Protein AF-A0A8S3BCJ7-F1 (afdb_monomer)

Sequence (80 aa):
LRFTQSWLAHEYECWTSAWDKHDTNIIYSGADDTLLKIWDIRDYKQPVHVNRKHTMGICSILSNDFNQYEFLTGSFDEYL

Solvent-accessible surface area (backbone atoms only — not comparable to full-atom values): 4803 Å² total; per-residue (Å²): 137,85,92,85,83,88,76,87,86,58,102,42,63,73,65,27,72,35,62,42,82,82,41,92,51,36,35,40,36,21,13,60,74,18,39,41,36,33,30,37,67,91,54,64,92,51,61,80,41,78,44,72,83,54,88,28,30,26,61,43,64,47,58,41,92,88,40,87,90,45,65,46,50,30,32,76,63,81,47,102

Nearest PDB structures (foldseek):
  4xyh-assembly1_A  TM=9.786E-01  e=6.443E-04  Schizosaccharomyces japonicus yFS275
  4xyi-assembly1_A  TM=9.755E-01  e=1.143E-03  Schizosaccharomyces japonicus yFS275
  6g16-assembly4_G  TM=9.732E-01  e=1.281E-03  Homo sapiens
  6qtx-assembly1_A  TM=8.815E-01  e=6.823E-04  Arabidopsis thaliana
  7wb4-assembly1_c  TM=8.741E-01  e=2.699E-03  Xenopus laevis

Structure (mmCIF, N/CA/C/O backbone):
data_AF-A0A8S3BCJ7-F1
#
_entry.id   AF-A0A8S3BCJ7-F1
#
loop_
_atom_site.group_PDB
_atom_site.id
_atom_site.type_symbol
_atom_site.label_atom_id
_atom_site.label_alt_id
_atom_site.label_comp_id
_atom_site.label_asym_id
_atom_site.label_entity_id
_atom_site.label_seq_id
_atom_site.pdbx_PDB_ins_code
_atom_site.Cartn_x
_atom_site.Cartn_y
_atom_site.Cartn_z
_atom_site.occupancy
_atom_site.B_iso_or_equiv
_atom_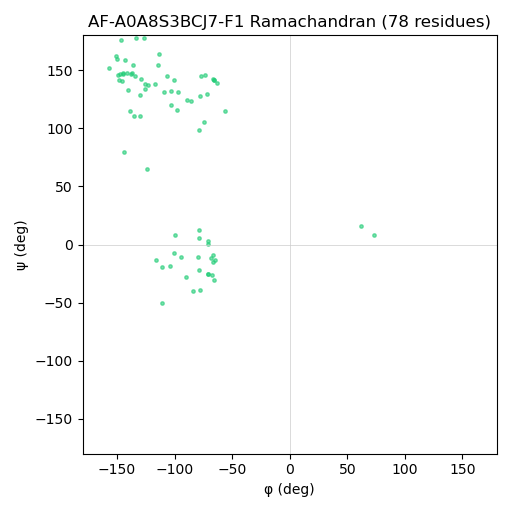site.auth_seq_id
_atom_site.auth_comp_id
_atom_site.auth_asym_id
_atom_site.auth_atom_id
_atom_site.pdbx_PDB_model_num
ATOM 1 N N . LEU A 1 1 ? -2.119 -16.893 16.629 1.00 76.12 1 LEU A N 1
ATOM 2 C CA . LEU A 1 1 ? -2.354 -16.071 15.419 1.00 76.12 1 LEU A CA 1
ATOM 3 C C . LEU A 1 1 ? -3.464 -16.736 14.616 1.00 76.12 1 LEU A C 1
ATOM 5 O O . LEU A 1 1 ? -3.376 -17.939 14.405 1.00 76.12 1 LEU A O 1
ATOM 9 N N . ARG A 1 2 ? -4.532 -16.011 14.260 1.00 92.62 2 ARG A N 1
ATOM 10 C CA . ARG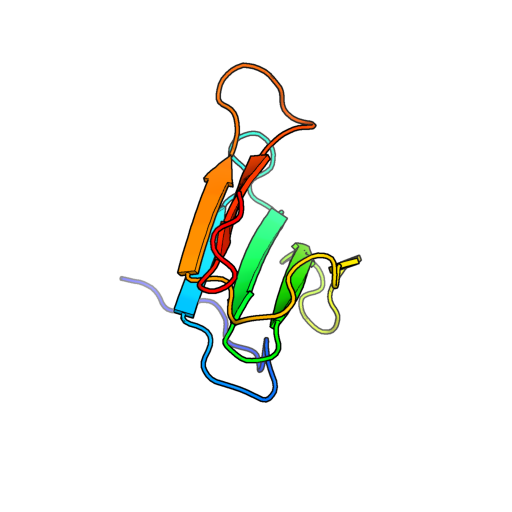 A 1 2 ? -5.653 -16.544 13.467 1.00 92.62 2 ARG A CA 1
ATOM 11 C C . ARG A 1 2 ? -5.511 -16.042 12.034 1.00 92.62 2 ARG A C 1
ATOM 13 O O . ARG A 1 2 ? -5.516 -14.836 11.826 1.00 92.62 2 ARG A O 1
ATOM 20 N N . PHE A 1 3 ? -5.398 -16.957 11.078 1.00 90.50 3 PHE A N 1
ATOM 21 C CA . PHE A 1 3 ? -5.495 -16.625 9.659 1.00 90.50 3 PHE A CA 1
ATOM 22 C C . PHE A 1 3 ? -6.953 -16.293 9.323 1.00 90.50 3 PHE A C 1
ATOM 24 O O . PHE A 1 3 ? -7.857 -17.045 9.697 1.00 90.50 3 PHE A O 1
ATOM 31 N N . THR A 1 4 ? -7.182 -15.155 8.673 1.00 90.19 4 THR A N 1
ATOM 32 C CA . THR A 1 4 ? -8.526 -14.684 8.312 1.00 90.19 4 THR A CA 1
ATOM 33 C C . THR A 1 4 ? -8.747 -14.732 6.808 1.00 90.19 4 THR A C 1
ATOM 35 O O . THR A 1 4 ? -9.747 -15.295 6.376 1.00 90.19 4 THR A O 1
ATOM 38 N N . GLN A 1 5 ? -7.824 -14.174 6.022 1.00 91.00 5 GLN A N 1
ATOM 39 C CA . GLN A 1 5 ? -8.004 -13.973 4.589 1.00 91.00 5 GLN A CA 1
ATOM 40 C C . GLN A 1 5 ? -6.657 -13.862 3.857 1.00 91.00 5 GLN A C 1
ATOM 42 O O . GLN A 1 5 ? -5.674 -13.393 4.427 1.00 91.00 5 GLN A O 1
ATOM 47 N N . SER A 1 6 ? -6.636 -14.248 2.578 1.00 94.12 6 SER A N 1
ATOM 48 C CA . SER A 1 6 ? -5.548 -13.970 1.629 1.00 94.12 6 SER A CA 1
ATOM 49 C C . SER A 1 6 ? -6.107 -13.655 0.243 1.00 94.12 6 SER A C 1
ATOM 51 O O . SER A 1 6 ? -7.132 -14.223 -0.145 1.00 94.12 6 SER A O 1
ATOM 53 N N . TRP A 1 7 ? -5.427 -12.793 -0.509 1.00 96.19 7 TRP A N 1
ATOM 54 C CA . TRP A 1 7 ? -5.712 -12.503 -1.915 1.00 96.19 7 TRP A CA 1
ATOM 55 C C . TRP A 1 7 ? -4.431 -12.087 -2.646 1.00 96.19 7 TRP A C 1
ATOM 57 O O . TRP A 1 7 ? -3.436 -11.731 -2.014 1.00 96.19 7 TRP A O 1
ATOM 67 N N . LEU A 1 8 ? -4.452 -12.155 -3.978 1.00 97.06 8 LEU A N 1
ATOM 68 C CA . LEU A 1 8 ? -3.364 -11.661 -4.818 1.00 97.06 8 LEU A CA 1
ATOM 69 C C . LEU A 1 8 ? -3.477 -10.135 -4.917 1.00 97.06 8 LEU A C 1
ATOM 71 O O . LEU A 1 8 ? -4.303 -9.616 -5.664 1.00 97.06 8 LEU A O 1
ATOM 75 N N . ALA A 1 9 ? -2.692 -9.415 -4.116 1.00 97.56 9 ALA A N 1
ATOM 76 C CA . ALA A 1 9 ? -2.741 -7.955 -4.093 1.00 97.56 9 ALA A CA 1
ATOM 77 C C . ALA A 1 9 ? -2.000 -7.327 -5.286 1.00 97.56 9 ALA A C 1
ATOM 79 O O . ALA A 1 9 ? -2.475 -6.351 -5.865 1.00 97.56 9 ALA A O 1
ATOM 80 N N . HIS A 1 10 ? -0.856 -7.884 -5.679 1.00 98.06 10 HIS A N 1
ATOM 81 C CA . HIS A 1 10 ? 0.026 -7.356 -6.722 1.00 98.06 10 HIS A CA 1
ATOM 82 C C . HIS A 1 10 ? 0.503 -8.484 -7.641 1.00 98.06 10 HIS A C 1
ATOM 84 O O . HIS A 1 10 ? 0.550 -9.638 -7.223 1.00 98.06 10 HIS A O 1
ATOM 90 N N . GLU A 1 11 ? 0.849 -8.137 -8.882 1.00 96.88 11 GLU A N 1
ATOM 91 C CA . GLU A 1 11 ? 1.419 -9.084 -9.860 1.00 96.88 11 GLU A CA 1
ATOM 92 C C . GLU A 1 11 ? 2.924 -9.324 -9.623 1.00 96.88 11 GLU A C 1
ATOM 94 O O . GLU A 1 11 ? 3.514 -10.226 -10.210 1.00 96.88 11 GLU A O 1
ATOM 99 N N . TYR A 1 12 ? 3.531 -8.508 -8.756 1.00 97.56 12 TYR A N 1
ATOM 100 C CA . TYR A 1 12 ? 4.935 -8.546 -8.349 1.00 97.56 12 TYR A CA 1
ATOM 101 C C . TYR A 1 12 ? 5.030 -8.614 -6.816 1.00 97.56 12 TYR A C 1
ATOM 103 O O . TYR A 1 12 ? 4.014 -8.583 -6.113 1.00 97.56 12 TYR A O 1
ATOM 111 N N . GLU A 1 13 ? 6.245 -8.709 -6.281 1.00 98.00 13 GLU A N 1
ATOM 112 C CA . GLU A 1 13 ? 6.515 -8.846 -4.855 1.00 98.00 13 GLU A CA 1
ATOM 113 C C . GLU A 1 13 ? 5.887 -7.708 -4.039 1.00 98.00 13 GLU A C 1
ATOM 115 O O . GLU A 1 13 ? 6.271 -6.542 -4.137 1.00 98.00 13 GLU A O 1
ATOM 120 N N . CYS A 1 14 ? 4.929 -8.067 -3.183 1.00 97.75 14 CYS A N 1
ATOM 121 C CA . CYS A 1 14 ? 4.339 -7.157 -2.209 1.00 97.75 14 CYS A CA 1
ATOM 122 C C . CYS A 1 14 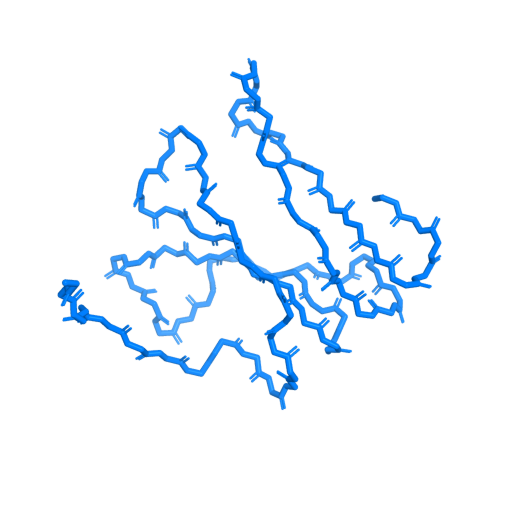? 5.333 -6.932 -1.063 1.00 97.75 14 CYS A C 1
ATOM 124 O O . CYS A 1 14 ? 5.520 -7.809 -0.218 1.00 97.75 14 CYS A O 1
ATOM 126 N N . TRP A 1 15 ? 5.973 -5.766 -1.032 1.00 97.75 15 TRP A N 1
ATOM 127 C CA . TRP A 1 15 ? 7.019 -5.451 -0.055 1.00 97.75 15 TRP A CA 1
ATOM 128 C C . TRP A 1 15 ? 6.499 -4.814 1.218 1.00 97.75 15 TRP A C 1
ATOM 130 O O . TRP A 1 15 ? 7.115 -4.959 2.272 1.00 97.75 15 TRP A O 1
ATOM 140 N N . THR A 1 16 ? 5.381 -4.100 1.137 1.00 98.56 16 THR A N 1
ATOM 141 C CA . THR A 1 16 ? 4.884 -3.348 2.280 1.00 98.56 16 THR A CA 1
ATOM 142 C C . THR A 1 16 ? 3.369 -3.333 2.329 1.00 98.56 16 THR A C 1
ATOM 144 O O . THR A 1 16 ? 2.679 -3.339 1.307 1.00 98.56 16 THR A O 1
ATOM 147 N N . SER A 1 17 ? 2.851 -3.320 3.549 1.00 98.12 17 SER A N 1
ATOM 148 C CA . SER A 1 17 ? 1.435 -3.147 3.824 1.00 98.12 17 SER A CA 1
ATOM 149 C C . SER A 1 17 ? 1.260 -2.428 5.150 1.00 98.12 17 SER A C 1
ATOM 151 O O . SER A 1 17 ? 1.977 -2.728 6.108 1.00 98.12 17 SER A O 1
ATOM 153 N N . ALA A 1 18 ? 0.282 -1.538 5.225 1.00 98.31 18 ALA A N 1
ATOM 154 C CA . ALA A 1 18 ? -0.063 -0.819 6.441 1.00 98.31 18 ALA A CA 1
ATOM 155 C C . ALA A 1 18 ? -1.581 -0.759 6.604 1.00 98.31 18 ALA A C 1
ATOM 157 O O . ALA A 1 18 ? -2.320 -0.698 5.625 1.00 98.31 18 ALA A O 1
ATOM 158 N N . TRP A 1 19 ? -2.042 -0.760 7.850 1.00 97.94 19 TRP A N 1
ATOM 159 C CA . TRP A 1 19 ? -3.427 -0.423 8.159 1.00 97.94 19 TRP A CA 1
ATOM 160 C C . TRP A 1 19 ? -3.618 1.086 8.079 1.00 97.94 19 TRP A C 1
ATOM 162 O O . TRP A 1 19 ? -2.736 1.851 8.493 1.00 97.94 19 TRP A O 1
ATOM 172 N N . ASP A 1 20 ? -4.792 1.513 7.624 1.00 98.19 20 ASP A N 1
ATOM 173 C CA . ASP A 1 20 ? -5.223 2.859 7.954 1.00 98.19 20 ASP A CA 1
ATOM 174 C C . ASP A 1 20 ? -5.390 2.987 9.473 1.00 98.19 20 ASP A C 1
ATOM 176 O O . ASP A 1 20 ? -5.841 2.068 10.163 1.00 98.19 20 ASP A O 1
ATOM 180 N N . LYS A 1 21 ? -4.947 4.120 10.018 1.00 97.81 21 LYS A N 1
ATOM 181 C CA . LYS A 1 21 ? -4.947 4.335 11.468 1.00 97.81 21 LYS A CA 1
ATOM 182 C C . LYS A 1 21 ? -6.329 4.706 12.009 1.00 97.81 21 LYS A C 1
ATOM 184 O O . LYS A 1 21 ? -6.580 4.521 13.200 1.00 97.81 21 LYS A O 1
ATOM 189 N N . HIS A 1 22 ? -7.205 5.221 11.155 1.00 97.94 22 HIS A N 1
ATOM 190 C CA . HIS A 1 22 ? -8.506 5.776 11.514 1.00 97.94 22 HIS A CA 1
ATOM 191 C C . HIS A 1 22 ? -9.673 4.901 11.021 1.00 97.94 22 HIS A C 1
ATOM 193 O O . HIS A 1 22 ? -10.754 4.976 11.603 1.00 97.94 22 HIS A O 1
ATOM 199 N N . ASP A 1 23 ? -9.455 4.014 10.042 1.00 97.50 23 ASP A N 1
ATOM 200 C CA . ASP A 1 23 ? -10.416 3.004 9.573 1.00 97.50 23 ASP A CA 1
ATOM 201 C C . ASP A 1 23 ? -9.804 1.592 9.498 1.00 97.50 23 ASP A C 1
ATOM 203 O O . ASP A 1 23 ? -9.023 1.250 8.611 1.00 97.50 23 ASP A O 1
ATOM 207 N N . THR A 1 24 ? -10.249 0.708 10.393 1.00 96.38 24 THR A N 1
ATOM 208 C CA . THR A 1 24 ? -9.797 -0.691 10.463 1.00 96.38 24 THR A CA 1
ATOM 209 C C . THR A 1 24 ? -10.284 -1.573 9.315 1.00 96.38 24 THR A C 1
ATOM 211 O O . THR A 1 24 ? -9.989 -2.766 9.312 1.00 96.38 24 THR A O 1
ATOM 214 N N . ASN A 1 25 ? -11.049 -1.041 8.362 1.00 97.56 25 ASN A N 1
ATOM 215 C CA . ASN A 1 25 ? -11.403 -1.753 7.139 1.00 97.56 25 ASN A CA 1
ATOM 216 C C . ASN A 1 25 ? -10.455 -1.434 5.982 1.00 97.56 25 ASN A C 1
ATOM 218 O O . ASN A 1 25 ? -10.512 -2.120 4.963 1.00 97.56 25 ASN A O 1
ATOM 222 N N . ILE A 1 26 ? -9.595 -0.423 6.124 1.00 98.06 26 ILE A N 1
ATOM 223 C CA . ILE A 1 26 ? -8.732 0.049 5.047 1.00 98.06 26 ILE A CA 1
ATOM 224 C C . ILE A 1 26 ? -7.300 -0.447 5.240 1.00 98.06 26 ILE A C 1
ATOM 226 O O . ILE A 1 26 ? -6.708 -0.342 6.316 1.00 98.06 26 ILE A O 1
ATOM 230 N N . ILE A 1 27 ? -6.738 -0.988 4.162 1.00 98.06 27 ILE A N 1
ATOM 231 C CA . ILE A 1 27 ? -5.340 -1.413 4.078 1.00 98.06 27 ILE A CA 1
ATOM 232 C C . ILE A 1 27 ? -4.685 -0.738 2.878 1.00 98.06 27 ILE A C 1
ATOM 234 O O . ILE A 1 27 ? -5.248 -0.691 1.784 1.00 98.06 27 ILE A O 1
ATOM 238 N N . TYR A 1 28 ? -3.456 -0.285 3.074 1.00 98.50 28 TYR A N 1
ATOM 239 C CA . TYR A 1 28 ? -2.552 0.165 2.029 1.00 98.50 28 TYR A CA 1
ATOM 240 C C . TYR A 1 28 ? -1.548 -0.938 1.705 1.00 98.50 28 TYR A C 1
ATOM 242 O O . TYR A 1 28 ? -1.053 -1.604 2.616 1.00 98.50 28 TYR A O 1
ATOM 250 N N . SER A 1 29 ? -1.208 -1.116 0.432 1.00 98.69 29 SER A N 1
ATOM 251 C CA . SER A 1 29 ? -0.135 -2.016 0.006 1.00 98.69 29 SER A CA 1
ATOM 252 C C . SER A 1 29 ? 0.728 -1.399 -1.090 1.00 98.69 29 SER A C 1
ATOM 254 O O . SER A 1 29 ? 0.236 -0.643 -1.931 1.00 98.69 29 SER A O 1
ATOM 256 N N . GLY A 1 30 ? 2.017 -1.733 -1.064 1.00 98.62 30 GLY A N 1
ATOM 257 C CA . GLY A 1 30 ? 3.021 -1.299 -2.029 1.00 98.62 30 GLY A CA 1
ATOM 258 C C . GLY A 1 30 ? 3.901 -2.469 -2.469 1.00 98.62 30 GLY A C 1
ATOM 259 O O . GLY A 1 30 ? 4.178 -3.382 -1.683 1.00 98.62 30 GLY A O 1
ATOM 260 N N . ALA A 1 31 ? 4.313 -2.452 -3.734 1.00 98.69 31 ALA A N 1
ATOM 261 C CA . ALA A 1 31 ? 5.046 -3.546 -4.366 1.00 98.69 31 ALA A CA 1
ATOM 262 C C . ALA A 1 31 ? 6.056 -3.044 -5.410 1.00 98.69 31 ALA A C 1
ATOM 264 O O . ALA A 1 31 ? 6.107 -1.849 -5.717 1.00 98.69 31 ALA A O 1
ATOM 265 N N . ASP A 1 32 ? 6.826 -3.977 -5.979 1.00 98.50 32 ASP A N 1
ATOM 266 C CA . ASP A 1 32 ? 7.775 -3.720 -7.078 1.00 98.50 32 ASP A CA 1
ATOM 267 C C . ASP A 1 32 ? 7.088 -3.320 -8.402 1.00 98.50 32 ASP A C 1
ATOM 269 O O . ASP A 1 32 ? 7.692 -2.722 -9.286 1.00 98.50 32 ASP A O 1
ATOM 273 N N . ASP A 1 33 ? 5.773 -3.538 -8.519 1.00 98.25 33 ASP A N 1
ATOM 274 C CA . ASP A 1 33 ? 4.966 -3.112 -9.675 1.00 98.25 33 ASP A CA 1
ATOM 275 C C . ASP A 1 33 ? 4.741 -1.587 -9.770 1.00 98.25 33 ASP A C 1
ATOM 277 O O . ASP A 1 33 ? 4.037 -1.112 -10.674 1.00 98.25 33 ASP A O 1
ATOM 281 N N . THR A 1 34 ? 5.345 -0.835 -8.843 1.00 98.31 34 THR A N 1
ATOM 282 C CA . THR A 1 34 ? 5.256 0.621 -8.640 1.00 98.31 34 THR A CA 1
ATOM 283 C C . THR A 1 34 ? 3.850 1.123 -8.299 1.00 98.31 34 THR A C 1
ATOM 285 O O . THR A 1 34 ? 3.559 2.321 -8.381 1.00 98.31 34 THR A O 1
ATOM 288 N N . LEU A 1 35 ? 2.950 0.212 -7.911 1.00 98.50 35 LEU A N 1
ATOM 289 C CA . LEU A 1 35 ? 1.583 0.540 -7.536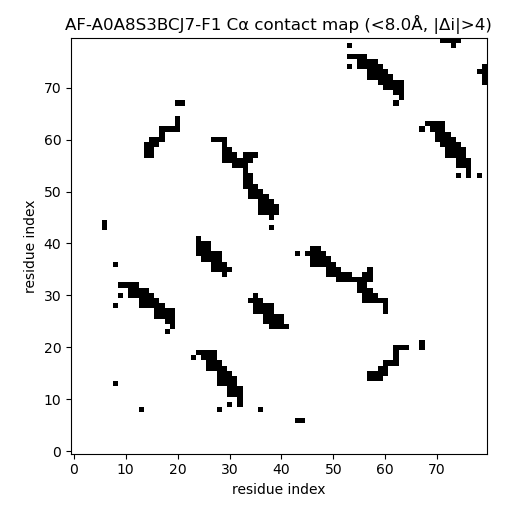 1.00 98.50 35 LEU A CA 1
ATOM 290 C C . LEU A 1 35 ? 1.443 0.660 -6.024 1.00 98.50 35 LEU A C 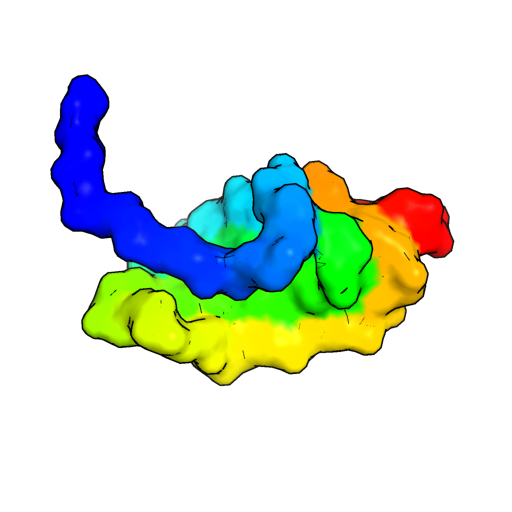1
ATOM 292 O O . LEU A 1 35 ? 1.779 -0.247 -5.266 1.00 98.50 35 LEU A O 1
ATOM 296 N N . LEU A 1 36 ? 0.820 1.756 -5.607 1.00 98.56 36 LEU A N 1
ATOM 297 C CA . LEU A 1 36 ? 0.147 1.853 -4.323 1.00 98.56 36 LEU A CA 1
ATOM 298 C C . LEU A 1 36 ? -1.301 1.404 -4.522 1.00 98.56 36 LEU A C 1
ATOM 300 O O . LEU A 1 36 ? -2.020 1.969 -5.354 1.00 98.56 36 LEU A O 1
ATOM 304 N N . LYS A 1 37 ? -1.749 0.415 -3.753 1.00 98.62 37 LYS A N 1
ATOM 305 C CA . LYS A 1 37 ? -3.142 -0.039 -3.758 1.00 98.62 37 LYS A CA 1
ATOM 306 C C . LYS A 1 37 ? -3.781 0.193 -2.397 1.00 98.62 37 LYS A C 1
ATOM 308 O O . LYS A 1 37 ? -3.169 -0.048 -1.360 1.00 98.62 37 LYS A O 1
ATOM 313 N N . ILE A 1 38 ? -5.020 0.668 -2.424 1.00 98.50 38 ILE A N 1
ATOM 314 C CA . ILE A 1 38 ? -5.867 0.847 -1.247 1.00 98.50 38 ILE A CA 1
ATOM 315 C C . ILE A 1 38 ? -6.968 -0.202 -1.322 1.00 98.50 38 ILE A C 1
ATOM 317 O O . ILE A 1 38 ? -7.611 -0.350 -2.363 1.00 98.50 38 ILE A O 1
ATOM 321 N N . TRP A 1 39 ? -7.191 -0.918 -0.230 1.00 98.31 39 TRP A N 1
ATOM 322 C CA . TRP A 1 39 ? -8.127 -2.030 -0.139 1.00 98.31 39 TRP A CA 1
ATOM 323 C C . TRP A 1 39 ? -9.142 -1.767 0.956 1.00 98.31 39 TRP A C 1
ATOM 325 O O . TRP A 1 39 ? -8.764 -1.369 2.053 1.00 98.31 39 TRP A O 1
ATOM 335 N N . ASP A 1 40 ? -10.406 -2.061 0.673 1.00 98.00 40 ASP A N 1
ATOM 336 C CA . ASP A 1 40 ? -11.420 -2.249 1.702 1.00 98.00 40 ASP A CA 1
ATOM 337 C C . ASP A 1 40 ? -11.567 -3.749 1.953 1.00 98.00 40 ASP A C 1
ATOM 339 O O . ASP A 1 40 ? -11.971 -4.503 1.069 1.00 98.00 40 ASP A O 1
ATOM 343 N N . ILE A 1 41 ? -11.230 -4.212 3.154 1.00 96.81 41 ILE A N 1
ATOM 344 C CA . ILE A 1 41 ? -11.238 -5.647 3.473 1.00 96.81 41 ILE A CA 1
ATOM 345 C C . ILE A 1 41 ? -12.646 -6.250 3.499 1.00 96.81 41 ILE A C 1
ATOM 347 O O . ILE A 1 41 ? -12.782 -7.475 3.534 1.00 96.81 41 ILE A O 1
ATOM 351 N N . ARG A 1 42 ? -13.696 -5.419 3.484 1.00 96.25 42 ARG A N 1
ATOM 352 C CA . ARG A 1 42 ? -15.084 -5.876 3.339 1.00 96.25 42 ARG A CA 1
ATOM 353 C C . ARG A 1 42 ? -15.354 -6.381 1.916 1.00 96.25 42 ARG A C 1
ATOM 355 O O . ARG A 1 42 ? -16.212 -7.246 1.750 1.00 96.25 42 ARG A O 1
ATOM 362 N N . ASP A 1 43 ? -14.592 -5.905 0.925 1.00 96.00 43 ASP A N 1
ATOM 363 C CA . ASP A 1 43 ? -14.560 -6.408 -0.454 1.00 96.00 43 ASP A CA 1
ATOM 364 C C . ASP A 1 43 ? -13.136 -6.343 -1.043 1.00 96.00 43 ASP A C 1
ATOM 366 O O . ASP A 1 43 ? -12.779 -5.466 -1.825 1.00 96.00 43 ASP A O 1
ATOM 370 N N . TYR A 1 44 ? -12.303 -7.318 -0.673 1.00 94.50 44 TYR A N 1
ATOM 371 C CA . TYR A 1 44 ? -10.890 -7.389 -1.068 1.00 94.50 44 TYR A CA 1
ATOM 372 C C . TYR A 1 44 ? -10.661 -7.909 -2.499 1.00 94.50 44 TYR A C 1
ATOM 374 O O . TYR A 1 44 ? -9.519 -8.143 -2.896 1.00 94.50 44 TYR A O 1
ATOM 382 N N . LYS A 1 45 ? -11.720 -8.145 -3.287 1.00 95.25 45 LYS A N 1
ATOM 383 C C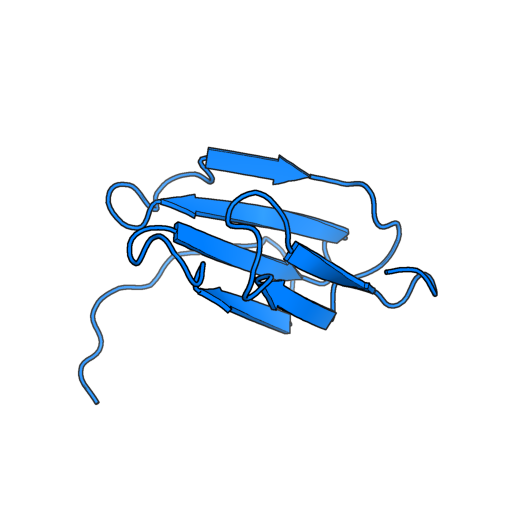A . LYS A 1 45 ? -11.586 -8.686 -4.653 1.00 95.25 45 LYS A CA 1
ATOM 384 C C . LYS A 1 45 ? -10.912 -7.706 -5.605 1.00 95.25 45 LYS A C 1
ATOM 386 O O . LYS A 1 45 ? -10.316 -8.130 -6.591 1.00 95.25 45 LYS A O 1
ATOM 391 N N . GLN A 1 46 ? -11.029 -6.415 -5.318 1.00 96.69 46 GLN A N 1
ATOM 392 C CA . GLN A 1 46 ? -10.428 -5.347 -6.097 1.00 96.69 46 GLN A CA 1
ATOM 393 C C . GLN A 1 46 ? -10.049 -4.183 -5.179 1.00 96.69 46 GLN A C 1
ATOM 395 O O . GLN A 1 46 ? -10.739 -3.931 -4.190 1.00 96.69 46 GLN A O 1
ATOM 400 N N . PRO A 1 47 ? -8.964 -3.462 -5.486 1.00 98.00 47 PRO A N 1
ATOM 401 C CA . PRO A 1 47 ? -8.606 -2.281 -4.724 1.00 98.00 47 PRO A CA 1
ATOM 402 C C . PRO A 1 47 ? -9.660 -1.188 -4.932 1.00 98.00 47 PRO A C 1
ATOM 404 O O . PRO A 1 47 ? -10.158 -0.990 -6.042 1.00 98.00 47 PRO A O 1
ATOM 407 N N . VAL A 1 48 ? -9.964 -0.437 -3.875 1.00 98.00 48 VAL A N 1
ATOM 408 C CA . VAL A 1 48 ? -10.825 0.753 -3.963 1.00 98.00 48 VAL A CA 1
ATOM 409 C C . VAL A 1 48 ? -10.117 1.905 -4.675 1.00 98.00 48 VAL A C 1
ATOM 411 O O . VAL A 1 48 ? -10.762 2.762 -5.276 1.00 98.00 48 VAL A O 1
ATOM 414 N N . HIS A 1 49 ? -8.783 1.920 -4.634 1.00 98.00 49 HIS A N 1
ATOM 415 C CA . HIS A 1 49 ? -7.965 2.889 -5.347 1.00 98.00 49 HIS A CA 1
ATOM 416 C C . HIS A 1 49 ? -6.616 2.290 -5.743 1.00 98.00 49 HIS A C 1
ATOM 418 O O . HIS A 1 49 ? -6.029 1.501 -5.003 1.00 98.00 49 HIS A O 1
ATOM 424 N N . VAL A 1 50 ? -6.108 2.709 -6.900 1.00 98.38 50 VAL A N 1
ATOM 425 C CA . VAL A 1 50 ? -4.775 2.358 -7.395 1.00 98.38 50 VAL A CA 1
ATOM 426 C C . VAL A 1 50 ? -4.072 3.640 -7.809 1.00 98.38 50 VAL A C 1
ATOM 428 O O . VAL A 1 50 ? -4.619 4.426 -8.582 1.00 98.38 50 VAL A O 1
ATOM 431 N N . ASN A 1 51 ? -2.855 3.837 -7.317 1.00 97.94 51 ASN A N 1
ATOM 432 C CA . ASN A 1 51 ? -2.040 5.003 -7.607 1.00 97.94 51 ASN A CA 1
ATOM 433 C C . ASN A 1 51 ? -0.669 4.577 -8.151 1.00 97.94 51 ASN A C 1
ATOM 435 O O . ASN A 1 51 ? -0.023 3.690 -7.599 1.00 97.94 51 ASN A O 1
ATOM 439 N N . ARG A 1 52 ? -0.232 5.229 -9.233 1.00 97.50 52 ARG A N 1
ATOM 440 C CA . ARG A 1 52 ? 1.089 5.048 -9.848 1.00 97.50 52 ARG A CA 1
ATOM 441 C C . ARG A 1 52 ? 1.815 6.390 -9.925 1.00 97.50 52 ARG A C 1
ATOM 443 O O . ARG A 1 52 ? 2.013 6.935 -11.008 1.00 97.50 52 ARG A O 1
ATOM 450 N N . LYS A 1 53 ? 2.128 6.969 -8.768 1.00 97.12 53 LYS A N 1
ATOM 451 C CA . LYS A 1 53 ? 3.006 8.145 -8.689 1.00 97.12 53 LYS A CA 1
ATOM 452 C C . LYS A 1 53 ? 4.479 7.761 -8.676 1.00 97.12 53 LYS A C 1
ATOM 454 O O . LYS A 1 53 ? 5.263 8.429 -9.342 1.00 97.12 53 LYS A O 1
ATOM 459 N N . HIS A 1 54 ? 4.826 6.693 -7.963 1.00 98.06 54 HIS A N 1
ATOM 460 C CA . HIS A 1 54 ? 6.196 6.205 -7.926 1.00 98.06 54 HIS A CA 1
ATOM 461 C C . HIS A 1 54 ? 6.588 5.507 -9.228 1.00 98.06 54 HIS A C 1
ATOM 463 O O . HIS A 1 54 ? 5.779 4.843 -9.890 1.00 98.06 54 HIS A O 1
ATOM 469 N N . THR A 1 55 ? 7.857 5.669 -9.581 1.00 98.25 55 THR A N 1
ATOM 470 C CA . THR A 1 55 ? 8.483 5.087 -10.777 1.00 98.25 55 THR A CA 1
ATOM 471 C C . THR A 1 55 ? 9.311 3.841 -10.471 1.00 98.25 55 THR A C 1
ATOM 473 O O . THR A 1 55 ? 9.725 3.147 -11.397 1.00 98.25 55 THR A O 1
ATOM 476 N N . MET A 1 56 ? 9.498 3.521 -9.190 1.00 98.31 56 MET A N 1
ATOM 477 C CA . MET A 1 56 ? 10.086 2.272 -8.704 1.00 98.31 56 MET A CA 1
ATOM 478 C C . MET A 1 56 ? 9.234 1.701 -7.563 1.00 98.31 56 MET A C 1
ATOM 480 O O . MET A 1 56 ? 8.194 2.262 -7.207 1.00 98.31 56 MET A O 1
ATOM 484 N N . GLY A 1 57 ? 9.626 0.537 -7.044 1.00 98.12 57 GLY A N 1
ATOM 485 C CA . GLY A 1 57 ? 8.827 -0.178 -6.061 1.00 98.12 57 GLY A CA 1
ATOM 486 C C . GLY A 1 57 ? 8.698 0.548 -4.721 1.00 98.12 57 GLY A C 1
ATOM 487 O O . GLY A 1 57 ? 9.645 1.155 -4.212 1.00 98.12 57 GLY A O 1
ATOM 488 N N . ILE A 1 58 ? 7.501 0.449 -4.147 1.00 98.69 58 ILE A N 1
ATOM 489 C CA . ILE A 1 58 ? 7.132 1.087 -2.881 1.00 98.69 58 ILE A CA 1
ATOM 490 C C . ILE A 1 58 ? 7.541 0.165 -1.735 1.00 98.69 58 ILE A C 1
ATOM 492 O O . ILE A 1 58 ? 7.120 -0.990 -1.678 1.00 98.69 58 ILE A O 1
ATOM 496 N N . CYS A 1 59 ? 8.349 0.671 -0.807 1.00 98.12 59 CYS A N 1
ATOM 497 C CA . CYS A 1 59 ? 8.961 -0.120 0.259 1.00 98.12 59 CYS A CA 1
ATOM 498 C C . CYS A 1 59 ? 8.500 0.276 1.671 1.00 98.12 59 CYS A C 1
ATOM 500 O O . CYS A 1 59 ? 8.700 -0.488 2.617 1.00 98.12 59 CYS A O 1
ATOM 502 N N . SER A 1 60 ? 7.835 1.421 1.838 1.00 98.38 60 SER A N 1
ATOM 503 C CA . SER A 1 60 ? 7.278 1.843 3.126 1.00 98.38 60 SER A CA 1
ATOM 504 C C . SER A 1 60 ? 5.962 2.602 2.969 1.00 98.38 60 SER A C 1
ATOM 506 O O . SER A 1 60 ? 5.733 3.281 1.969 1.00 98.38 60 SER A O 1
ATOM 508 N N . ILE A 1 61 ? 5.080 2.449 3.962 1.00 98.56 61 ILE A N 1
ATOM 509 C CA . ILE A 1 61 ? 3.809 3.171 4.071 1.00 98.56 61 ILE A CA 1
ATOM 510 C C . ILE A 1 61 ? 3.584 3.528 5.543 1.00 98.56 61 ILE A C 1
ATOM 512 O O . ILE A 1 61 ? 3.740 2.667 6.413 1.00 98.56 61 ILE A O 1
ATOM 516 N N . LEU A 1 62 ? 3.213 4.778 5.829 1.00 98.31 62 LEU A N 1
ATOM 517 C CA . LEU A 1 62 ? 2.935 5.258 7.183 1.00 98.31 62 LEU A CA 1
ATOM 518 C C . LEU A 1 62 ? 1.710 6.177 7.211 1.00 98.31 62 LEU A C 1
ATOM 520 O O . LEU A 1 62 ? 1.741 7.281 6.675 1.00 98.31 62 LEU A O 1
ATOM 524 N N . SER A 1 63 ? 0.652 5.740 7.887 1.00 98.12 63 SER A N 1
ATOM 525 C CA . SER A 1 63 ? -0.556 6.539 8.129 1.00 98.12 63 SER A CA 1
ATOM 526 C C . SER A 1 63 ? -0.260 7.740 9.036 1.00 98.12 63 SER A C 1
ATOM 528 O O . SER A 1 63 ? 0.505 7.612 9.993 1.00 98.12 63 SER A O 1
ATOM 530 N N . ASN A 1 64 ? -0.868 8.901 8.765 1.00 97.50 64 ASN A N 1
ATOM 531 C CA . ASN A 1 64 ? -0.702 10.086 9.608 1.00 97.50 64 ASN A CA 1
ATOM 532 C C . ASN A 1 64 ? -1.568 9.984 10.879 1.00 97.50 64 ASN A C 1
ATOM 534 O O . ASN A 1 64 ? -2.781 9.778 10.832 1.00 97.50 64 ASN A O 1
ATOM 538 N N . ASP A 1 65 ? -0.940 10.182 12.036 1.00 96.38 65 ASP A N 1
ATOM 539 C CA . ASP A 1 65 ? -1.580 10.134 13.352 1.00 96.38 65 ASP A CA 1
ATOM 540 C C . ASP A 1 65 ? -2.601 11.250 13.585 1.00 96.38 65 ASP A C 1
ATOM 542 O O . ASP A 1 65 ? -3.568 11.057 14.322 1.00 96.38 65 ASP A O 1
ATOM 546 N N . PHE A 1 66 ? -2.390 12.410 12.968 1.00 96.69 66 PHE A N 1
ATOM 547 C CA . PHE A 1 66 ? -3.166 13.622 13.229 1.00 96.69 66 PHE A CA 1
ATOM 548 C C . PHE A 1 66 ? -4.178 13.939 12.128 1.00 96.69 66 PHE A C 1
ATOM 550 O O . PHE A 1 66 ? -5.115 14.700 12.367 1.00 96.69 66 PHE A O 1
ATOM 557 N N . ASN A 1 67 ? -4.007 13.368 10.934 1.00 97.06 67 ASN A N 1
ATOM 558 C CA . ASN A 1 67 ? -4.873 13.618 9.789 1.00 97.06 67 ASN A CA 1
ATOM 559 C C . ASN A 1 67 ? -5.240 12.312 9.078 1.00 97.06 67 ASN A C 1
ATOM 561 O O . ASN A 1 67 ? -4.409 11.706 8.413 1.00 97.06 67 ASN A O 1
ATOM 565 N N . GLN A 1 68 ? -6.510 11.917 9.172 1.00 95.62 68 GLN A N 1
ATOM 566 C CA . GLN A 1 68 ? -7.032 10.685 8.568 1.00 95.62 68 GLN A CA 1
ATOM 567 C C . GLN A 1 68 ? -6.995 10.647 7.034 1.00 95.62 68 GLN A C 1
ATOM 569 O O . GLN A 1 68 ? -7.203 9.596 6.444 1.00 95.62 68 GLN A O 1
ATOM 574 N N . TYR A 1 69 ? -6.760 11.784 6.380 1.00 94.69 69 TYR A N 1
ATOM 575 C CA . TYR A 1 69 ? -6.722 11.877 4.920 1.00 94.69 69 TYR A CA 1
ATOM 576 C C . TYR A 1 69 ? -5.297 11.886 4.359 1.00 94.69 69 TYR A C 1
ATOM 578 O O . TYR A 1 69 ? -5.107 12.140 3.170 1.00 94.69 69 TYR A O 1
ATOM 586 N N . GLU A 1 70 ? -4.297 11.639 5.205 1.00 96.19 70 GLU A N 1
ATOM 587 C CA . GLU A 1 70 ? -2.888 11.669 4.834 1.00 96.19 70 GLU A CA 1
ATOM 588 C C . GLU A 1 70 ? -2.166 10.397 5.272 1.00 96.19 70 GLU A C 1
ATOM 590 O O . GLU A 1 70 ? -2.361 9.857 6.361 1.00 96.19 70 GLU A O 1
ATOM 595 N N . PHE A 1 71 ? -1.256 9.958 4.418 1.00 97.44 71 PHE A N 1
ATOM 596 C CA . PHE A 1 71 ? -0.269 8.933 4.705 1.00 97.44 71 PHE A CA 1
ATOM 597 C C . PHE A 1 71 ? 0.972 9.227 3.858 1.00 97.44 71 PHE A C 1
ATOM 599 O O . PHE A 1 71 ? 0.9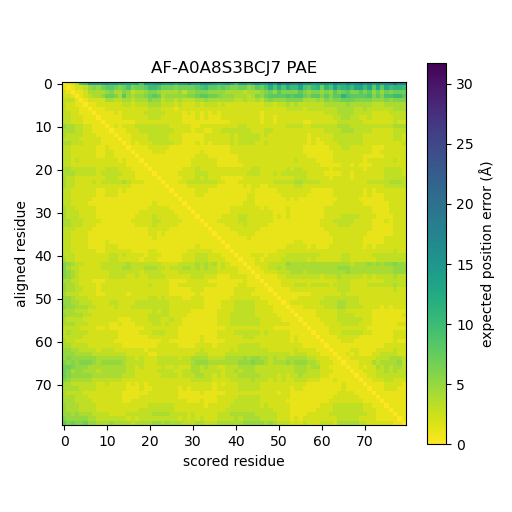08 9.962 2.871 1.00 97.44 71 PHE A O 1
ATOM 606 N N . LEU A 1 72 ? 2.104 8.671 4.267 1.00 98.12 72 LEU A N 1
ATOM 607 C CA . LEU A 1 72 ? 3.373 8.771 3.563 1.00 98.12 72 LEU A CA 1
ATOM 608 C C . LEU A 1 72 ? 3.699 7.446 2.895 1.00 98.12 72 LEU A C 1
ATOM 610 O O . LEU A 1 72 ? 3.418 6.379 3.444 1.00 98.12 72 LEU A O 1
ATOM 614 N N . THR A 1 73 ? 4.329 7.538 1.738 1.00 98.50 73 THR A N 1
ATOM 615 C CA . THR A 1 73 ? 4.940 6.422 1.030 1.00 98.50 73 THR A CA 1
ATOM 616 C C . THR A 1 73 ? 6.450 6.619 1.001 1.00 98.50 73 THR A C 1
ATOM 618 O O . THR A 1 73 ? 6.961 7.682 1.336 1.00 98.50 73 THR A O 1
ATOM 621 N N . GLY A 1 74 ? 7.186 5.564 0.691 1.00 98.56 74 GLY A N 1
ATOM 622 C CA . GLY A 1 74 ? 8.606 5.647 0.386 1.00 98.56 74 GLY A CA 1
ATOM 623 C C . GLY A 1 74 ? 8.945 4.609 -0.665 1.00 98.56 74 GLY A C 1
ATOM 624 O O . GLY A 1 74 ? 8.399 3.500 -0.649 1.00 98.56 74 GLY A O 1
ATOM 625 N N . SER A 1 75 ? 9.815 4.977 -1.596 1.00 98.62 75 SER A N 1
ATOM 626 C CA . SER A 1 75 ? 10.079 4.189 -2.795 1.00 98.62 75 SER A CA 1
ATOM 627 C C . SER A 1 75 ? 11.553 4.238 -3.186 1.00 98.62 75 SER A C 1
ATOM 629 O O . SER A 1 75 ? 12.299 5.145 -2.813 1.00 98.62 75 SER A O 1
ATOM 631 N N . PHE A 1 76 ? 11.978 3.237 -3.957 1.00 98.00 76 PHE A N 1
ATOM 632 C CA . PHE A 1 76 ? 13.323 3.193 -4.534 1.00 98.00 76 PHE A CA 1
ATOM 633 C C . PHE A 1 76 ? 13.594 4.283 -5.574 1.00 98.00 76 PHE A C 1
ATOM 635 O O . PHE A 1 76 ? 14.744 4.467 -5.954 1.00 98.00 76 PHE A O 1
ATOM 642 N N . ASP A 1 77 ? 12.573 5.027 -5.998 1.00 97.94 77 ASP A N 1
ATOM 643 C CA . ASP A 1 77 ? 12.727 6.174 -6.895 1.00 97.94 77 ASP A CA 1
ATOM 644 C C . ASP A 1 77 ? 13.214 7.449 -6.196 1.00 97.94 77 ASP A C 1
ATOM 646 O O . ASP A 1 77 ? 13.180 8.513 -6.800 1.00 97.94 77 ASP A O 1
ATOM 650 N N . GLU A 1 78 ? 13.692 7.335 -4.953 1.00 97.88 78 GLU A N 1
ATOM 651 C CA . GLU A 1 78 ? 14.260 8.419 -4.140 1.00 97.88 78 GLU A CA 1
ATOM 652 C C . GLU A 1 78 ? 13.224 9.422 -3.597 1.00 97.88 78 GLU A C 1
ATOM 654 O O . GLU A 1 78 ? 13.600 10.419 -2.974 1.00 97.88 78 GLU A O 1
ATOM 659 N N . TYR A 1 79 ? 11.924 9.143 -3.761 1.00 96.69 79 TYR A N 1
ATOM 660 C CA . TYR A 1 79 ? 10.837 10.008 -3.302 1.00 96.69 79 TYR A CA 1
ATOM 661 C C . TYR A 1 79 ? 9.979 9.377 -2.196 1.00 96.69 79 TYR A C 1
ATOM 663 O O . TYR A 1 79 ? 9.860 8.153 -2.069 1.00 96.69 79 TYR A O 1
ATOM 671 N N .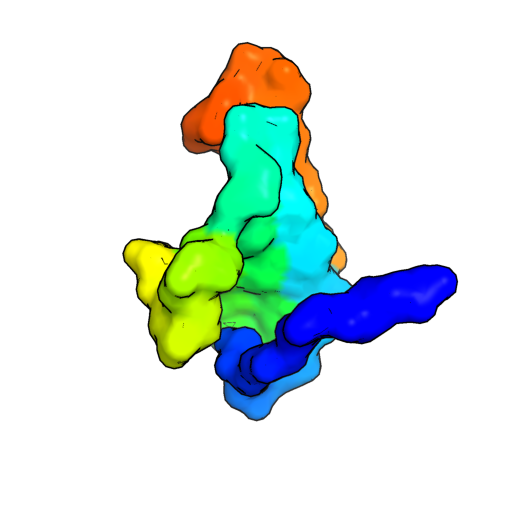 LEU A 1 80 ? 9.371 10.268 -1.403 1.00 93.69 80 LEU A N 1
ATOM 672 C CA . LEU A 1 80 ? 8.291 9.975 -0.456 1.00 93.69 80 LEU A CA 1
ATOM 673 C C . LEU A 1 80 ? 6.925 10.163 -1.129 1.00 93.69 80 LEU A C 1
ATOM 675 O O . LEU A 1 80 ? 6.786 11.169 -1.864 1.00 93.69 80 LEU A O 1
#

Organism: NCBI:txid392030

Foldseek 3Di:
DDDDDDDDPDPADWQDKDAQPVDNQWMWTWGQVQKIFIARVVDRVGGPDIDRPDPGTWHDKAHDPPDSVDIDIDGPSGGD

pLDDT: mean 96.98, std 2.96, range [76.12, 98.69]

Mean predicted aligned error: 2.42 Å

Secondary structure (DSSP, 8-state):
----------SS-EEEEEE-SS-TTEEEEEETTS-EEEEEGGGTTS-SEEE---SS-EEEEEE-SS-TT-EEEEETTS--

InterPro domains:
  IPR001680 WD40 repeat [PF00400] (5-40)
  IPR015943 WD40/YVTN repeat-like-con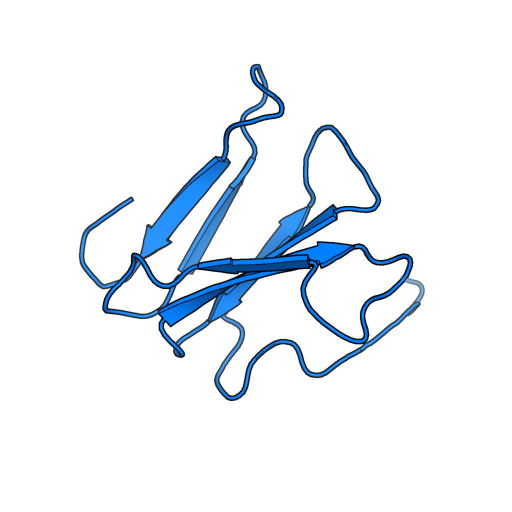taining domain superfamily [G3DSA:2.130.10.10] (1-80)
  IPR019775 WD40 repeat, conserved site [PS00678] (27-41)
  IPR036322 WD40-repeat-containing domain superfamily [SSF50978] (4-78)
  IPR052415 Diphthine methyltransferase [PTHR46042] (4-80)

Radius of gyration: 12.34 Å; Cα contacts (8 Å, |Δi|>4): 174; chains: 1; bounding box: 29×30×26 Å